Protein AF-A0A4Y2GD33-F1 (afdb_monomer)

Mean predicted aligned error: 12.91 Å

Structure (mmCIF, N/CA/C/O backbone):
data_AF-A0A4Y2GD33-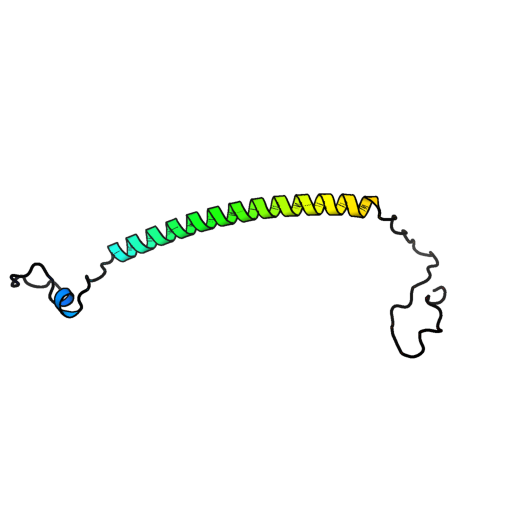F1
#
_entry.id   AF-A0A4Y2GD33-F1
#
loop_
_atom_site.group_PDB
_atom_site.id
_atom_site.type_symbol
_atom_site.label_atom_id
_atom_site.label_alt_id
_atom_site.label_comp_id
_atom_site.label_asym_id
_atom_site.label_entity_id
_atom_site.label_seq_id
_atom_site.pdbx_PDB_ins_code
_atom_site.Cartn_x
_atom_site.Cartn_y
_atom_site.Cartn_z
_atom_site.occupancy
_atom_site.B_iso_or_equiv
_atom_site.auth_seq_id
_atom_site.auth_comp_id
_atom_site.auth_asym_id
_atom_site.auth_atom_id
_atom_site.pdbx_PDB_model_num
ATOM 1 N N . MET A 1 1 ? -38.253 0.777 39.486 1.00 37.16 1 MET A N 1
ATOM 2 C CA . MET A 1 1 ? -38.482 0.173 40.817 1.00 37.16 1 MET A CA 1
ATOM 3 C C . MET A 1 1 ? -37.590 0.910 41.807 1.00 37.16 1 MET A C 1
ATOM 5 O O . MET A 1 1 ? -36.380 0.779 41.701 1.00 37.16 1 MET A O 1
ATOM 9 N N . ASN A 1 2 ? -38.157 1.760 42.670 1.00 40.03 2 ASN A N 1
ATOM 10 C CA . ASN A 1 2 ? -37.393 2.541 43.655 1.00 40.03 2 ASN A CA 1
ATOM 11 C C . ASN A 1 2 ? -37.067 1.675 44.885 1.00 40.03 2 ASN A C 1
ATOM 13 O O . ASN A 1 2 ? -38.008 1.163 45.496 1.00 40.03 2 ASN A O 1
ATOM 17 N N . PRO A 1 3 ? -35.794 1.512 45.291 1.00 50.47 3 PRO A N 1
ATOM 18 C CA . PRO A 1 3 ? -35.468 0.802 46.518 1.00 50.47 3 PRO A CA 1
ATOM 19 C C . PRO A 1 3 ? -35.588 1.740 47.734 1.00 50.47 3 PRO A C 1
ATOM 21 O O . PRO A 1 3 ? -34.939 2.778 47.820 1.00 50.47 3 PRO A O 1
ATOM 24 N N . ASN A 1 4 ? -36.470 1.354 48.657 1.00 56.78 4 ASN A N 1
ATOM 25 C CA . ASN A 1 4 ? -36.832 2.010 49.922 1.00 56.78 4 ASN A CA 1
ATOM 26 C C . ASN A 1 4 ? -35.623 2.124 50.899 1.00 56.78 4 ASN A C 1
ATOM 28 O O . ASN A 1 4 ? -34.796 1.206 50.926 1.00 56.78 4 ASN A O 1
ATOM 32 N N . PRO A 1 5 ? -35.500 3.170 51.750 1.00 52.19 5 PRO A N 1
ATOM 33 C CA . PRO A 1 5 ? -34.283 3.478 52.491 1.00 52.19 5 PRO A CA 1
ATOM 34 C C . PRO A 1 5 ? -34.339 2.894 53.910 1.00 52.19 5 PRO A C 1
ATOM 36 O O . PRO A 1 5 ? -34.872 3.516 54.823 1.00 52.19 5 PRO A O 1
ATOM 39 N N . ARG A 1 6 ? -33.792 1.691 54.125 1.00 54.81 6 ARG A N 1
ATOM 40 C CA . ARG A 1 6 ? -33.562 1.152 55.487 1.00 54.81 6 ARG A CA 1
ATOM 41 C C . ARG A 1 6 ? -32.234 0.401 55.656 1.00 54.81 6 ARG A C 1
ATOM 43 O O . ARG A 1 6 ? -32.140 -0.483 56.501 1.00 54.81 6 ARG A O 1
ATOM 50 N N . SER A 1 7 ? -31.195 0.751 54.894 1.00 58.69 7 SER A N 1
ATOM 51 C CA . SER A 1 7 ? -29.855 0.179 55.097 1.00 58.69 7 SER A CA 1
ATOM 52 C C . SER A 1 7 ? -28.896 1.179 55.745 1.00 58.69 7 SER A C 1
ATOM 54 O O . SER A 1 7 ? -28.791 2.321 55.309 1.00 58.69 7 SER A O 1
ATOM 56 N N . ARG A 1 8 ? -28.176 0.724 56.780 1.00 64.69 8 ARG A N 1
ATOM 57 C CA . ARG A 1 8 ? -27.115 1.463 57.493 1.00 64.69 8 ARG A CA 1
ATOM 58 C C . ARG A 1 8 ? -25.779 1.451 56.716 1.00 64.69 8 ARG A C 1
ATOM 60 O O . ARG A 1 8 ? -24.817 2.088 57.135 1.00 64.69 8 ARG A O 1
ATOM 67 N N . SER A 1 9 ? -25.710 0.722 55.596 1.00 63.09 9 SER A N 1
ATOM 68 C CA . SER A 1 9 ? -24.546 0.628 54.709 1.00 63.09 9 SER A CA 1
ATOM 69 C C . SER A 1 9 ? -24.634 1.625 53.553 1.00 63.09 9 SER A C 1
ATOM 71 O O . SER A 1 9 ? -25.690 1.794 52.953 1.00 63.09 9 SER A O 1
ATOM 73 N N . LYS A 1 10 ? -23.495 2.211 53.160 1.00 78.88 10 LYS A N 1
ATOM 74 C CA . LYS A 1 10 ? -23.370 3.061 51.954 1.00 78.88 10 LYS A CA 1
ATOM 75 C C . LYS A 1 10 ? -23.530 2.294 50.626 1.00 78.88 10 LYS A C 1
ATOM 77 O O . LYS A 1 10 ? -23.441 2.897 49.565 1.00 78.88 10 LYS A O 1
ATOM 82 N N . TRP A 1 11 ? -23.711 0.979 50.702 1.00 79.75 11 TRP A N 1
ATOM 83 C CA . TRP A 1 11 ? -23.659 0.041 49.584 1.00 79.75 11 TRP A CA 1
ATOM 84 C C . TRP A 1 11 ? -25.047 -0.491 49.253 1.00 79.75 11 TRP A C 1
ATOM 86 O O . TRP A 1 11 ? -25.828 -0.785 50.168 1.00 79.75 11 TRP A O 1
ATOM 96 N N . LEU A 1 12 ? -25.332 -0.650 47.960 1.00 83.69 12 LEU A N 1
ATOM 97 C CA . LEU A 1 12 ? -26.577 -1.256 47.487 1.00 83.69 12 LEU A CA 1
ATOM 98 C C . LEU A 1 12 ? -26.549 -2.783 47.701 1.00 83.69 12 LEU A C 1
ATOM 100 O O . LEU A 1 12 ? -25.496 -3.398 47.540 1.00 83.69 12 LEU A O 1
ATOM 104 N N . PRO A 1 13 ? -27.691 -3.439 47.992 1.00 87.25 13 PRO A N 1
ATOM 105 C CA . PRO A 1 13 ? -27.737 -4.892 48.196 1.00 87.25 13 PRO A CA 1
ATOM 106 C C . PRO A 1 13 ? -27.146 -5.716 47.040 1.00 87.25 13 PRO A C 1
ATOM 108 O O . PRO A 1 13 ? -26.459 -6.704 47.279 1.00 87.25 13 PRO A O 1
ATOM 111 N N . PHE A 1 14 ? -27.360 -5.288 45.790 1.00 84.62 14 PHE A N 1
ATOM 112 C CA . PHE A 1 14 ? -26.739 -5.904 44.611 1.00 84.62 14 PHE A CA 1
ATOM 113 C C . PHE A 1 14 ? -25.208 -5.772 44.622 1.00 84.62 14 PHE A C 1
ATOM 115 O O . PHE A 1 14 ? -24.509 -6.738 44.327 1.00 84.62 14 PHE A O 1
ATOM 122 N N . GLU A 1 15 ? -24.687 -4.595 44.982 1.00 88.94 15 GLU A N 1
ATOM 123 C CA . GLU A 1 15 ? -23.241 -4.352 45.048 1.00 88.94 15 GLU A CA 1
ATOM 124 C C . GLU A 1 15 ? -22.588 -5.223 46.121 1.00 88.94 15 GLU A C 1
ATOM 126 O O . GLU A 1 15 ? -21.485 -5.714 45.916 1.00 88.94 15 GLU A O 1
ATOM 131 N N . LEU A 1 16 ? -23.278 -5.462 47.240 1.00 87.50 16 LEU A N 1
ATOM 132 C CA . LEU A 1 16 ? -22.793 -6.342 48.302 1.00 87.50 16 LEU A CA 1
ATOM 133 C C . LEU A 1 16 ? -22.778 -7.821 47.875 1.00 87.50 16 LEU A C 1
ATOM 135 O O . LEU A 1 16 ? -21.892 -8.566 48.279 1.00 87.50 16 LEU A O 1
ATOM 139 N N . LEU A 1 17 ? -23.767 -8.241 47.079 1.00 89.88 17 LEU A N 1
ATOM 140 C CA . LEU A 1 17 ? -23.918 -9.627 46.630 1.00 89.88 17 LEU A CA 1
ATOM 141 C C . LEU A 1 17 ? -22.947 -9.987 45.499 1.00 89.88 17 LEU A C 1
ATOM 143 O O . LEU A 1 17 ? -22.393 -11.080 45.489 1.00 89.88 17 LEU A O 1
ATOM 147 N N . ILE A 1 18 ? -22.777 -9.085 44.531 1.00 91.25 18 ILE A N 1
ATOM 148 C CA . ILE A 1 18 ? -22.016 -9.346 43.300 1.00 91.25 18 ILE A CA 1
ATOM 149 C C . ILE A 1 18 ? -20.614 -8.720 43.354 1.00 91.25 18 ILE A C 1
ATOM 151 O O . ILE A 1 18 ? -19.717 -9.157 42.639 1.00 91.25 18 ILE A O 1
ATOM 155 N N . GLY A 1 19 ? -20.398 -7.706 44.197 1.00 89.75 19 GLY A N 1
ATOM 156 C CA . GLY A 1 19 ? -19.104 -7.031 44.347 1.00 89.75 19 GLY A CA 1
ATOM 157 C C . GLY A 1 19 ? -18.784 -5.999 43.259 1.00 89.75 19 GLY A C 1
ATOM 158 O O . GLY A 1 19 ? -17.673 -5.477 43.230 1.00 89.75 19 GLY A O 1
ATOM 159 N N . ILE A 1 20 ? -19.732 -5.684 42.367 1.00 87.62 20 ILE A N 1
ATOM 160 C CA . ILE A 1 20 ? -19.565 -4.692 41.292 1.00 87.62 20 ILE A CA 1
ATOM 161 C C . ILE A 1 20 ? -20.676 -3.641 41.332 1.00 87.62 20 ILE A C 1
ATOM 163 O O . ILE A 1 20 ? -21.819 -3.945 41.682 1.00 87.62 20 ILE A O 1
ATOM 167 N N . LYS A 1 21 ? -20.358 -2.408 40.919 1.00 85.38 21 LYS A N 1
ATOM 168 C CA . LYS A 1 21 ? -21.375 -1.375 40.680 1.00 85.38 21 LYS A CA 1
ATOM 169 C C . LYS A 1 21 ? -22.197 -1.722 39.443 1.00 85.38 21 LYS A C 1
ATOM 171 O O . LYS A 1 21 ? -21.645 -2.151 38.429 1.00 85.38 21 LYS A O 1
ATOM 176 N N . MET A 1 22 ? -23.512 -1.517 39.509 1.00 84.12 22 MET A N 1
ATOM 177 C CA . MET A 1 22 ? -24.362 -1.649 38.323 1.00 84.12 22 MET A CA 1
ATOM 178 C C . MET A 1 22 ? -23.972 -0.593 37.293 1.00 84.12 22 MET A C 1
ATOM 180 O O . MET A 1 22 ? -23.937 0.594 37.617 1.00 84.12 22 MET A O 1
ATOM 184 N N . ARG A 1 23 ? -23.739 -1.023 36.050 1.00 85.50 23 ARG A N 1
ATOM 185 C CA . ARG A 1 23 ? -23.559 -0.096 34.930 1.00 85.50 23 ARG A CA 1
ATOM 186 C C . ARG A 1 23 ? -24.848 0.678 34.701 1.00 85.50 23 ARG A C 1
ATOM 188 O O . ARG A 1 23 ? -25.918 0.085 34.551 1.00 85.50 23 ARG A O 1
ATOM 195 N N . ASN A 1 24 ? -24.733 1.995 34.672 1.00 85.50 24 ASN A N 1
ATOM 196 C CA . ASN A 1 24 ? -25.828 2.883 34.322 1.00 85.50 24 ASN A CA 1
ATOM 197 C C . ASN A 1 24 ? -25.769 3.230 32.816 1.00 85.50 24 ASN A C 1
ATOM 199 O O . ASN A 1 24 ? -24.823 2.879 32.108 1.00 85.50 24 ASN A O 1
ATOM 203 N N . LYS A 1 25 ? -26.811 3.890 32.300 1.00 89.38 25 LYS A N 1
ATOM 204 C CA . LYS A 1 25 ? -26.877 4.268 30.877 1.00 89.38 25 LYS A CA 1
ATOM 205 C C . LYS A 1 25 ? -25.809 5.296 30.484 1.00 89.38 25 LYS A C 1
ATOM 207 O O . LYS A 1 25 ? -25.358 5.274 29.343 1.00 89.38 25 LYS A O 1
ATOM 212 N N . GLU A 1 26 ? -25.396 6.155 31.414 1.00 91.06 26 GLU A N 1
ATOM 213 C CA . GLU A 1 26 ? -24.349 7.151 31.178 1.00 91.06 26 GLU A CA 1
ATOM 214 C C . GLU A 1 26 ? -22.969 6.495 31.064 1.00 91.06 26 GLU A C 1
ATOM 216 O O . GLU A 1 26 ? -22.206 6.871 30.185 1.00 91.06 26 GLU A O 1
ATOM 221 N N . ASP A 1 27 ? -22.673 5.452 31.846 1.00 90.00 27 ASP A N 1
ATOM 222 C CA . ASP A 1 27 ? -21.417 4.695 31.755 1.00 90.00 27 ASP A CA 1
ATOM 223 C C . ASP A 1 27 ? -21.252 4.086 30.354 1.00 90.00 27 ASP A C 1
ATOM 225 O O . ASP A 1 27 ? -20.170 4.123 29.774 1.00 90.00 27 ASP A O 1
ATOM 229 N N . ILE A 1 28 ? -22.346 3.561 29.788 1.00 91.12 28 ILE A N 1
ATOM 230 C CA . ILE A 1 28 ? -22.371 3.016 28.422 1.00 91.12 28 ILE A CA 1
ATOM 231 C C . ILE A 1 28 ? -22.174 4.139 27.398 1.00 91.12 28 ILE A C 1
ATOM 233 O O . ILE A 1 28 ? -21.423 3.977 26.439 1.00 91.12 28 ILE A O 1
ATOM 237 N N . ARG A 1 29 ? -22.824 5.291 27.597 1.00 94.69 29 ARG A N 1
ATOM 238 C CA . ARG A 1 29 ? -22.692 6.447 26.704 1.00 94.69 29 ARG A CA 1
ATOM 239 C C . ARG A 1 29 ? -21.266 6.998 26.692 1.00 94.69 29 ARG A C 1
ATOM 241 O O . ARG A 1 29 ? -20.735 7.255 25.619 1.00 94.69 29 ARG A O 1
ATOM 248 N N . IL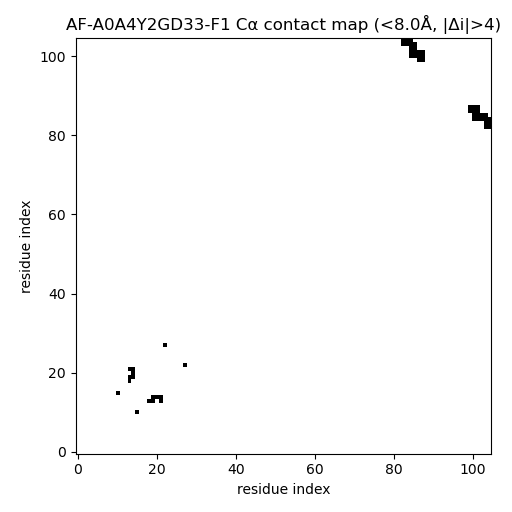E A 1 30 ? -20.650 7.139 27.864 1.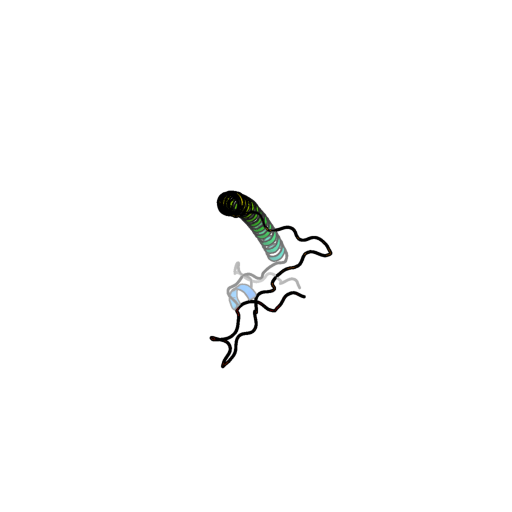00 94.81 30 ILE A N 1
ATOM 249 C CA . ILE A 1 30 ? -19.259 7.580 28.020 1.00 94.81 30 ILE A CA 1
ATOM 250 C C . ILE A 1 30 ? -18.318 6.569 27.367 1.00 94.81 30 ILE A C 1
ATOM 252 O O . ILE A 1 30 ? -17.419 6.960 26.632 1.00 94.81 30 ILE A O 1
ATOM 256 N N . GLN A 1 31 ? -18.546 5.270 27.579 1.00 95.12 31 GLN A N 1
ATOM 257 C CA . GLN A 1 31 ? -17.746 4.231 26.938 1.00 95.12 31 GLN A CA 1
ATOM 258 C C . GLN A 1 31 ? -17.819 4.315 25.408 1.00 95.12 31 GLN A C 1
ATOM 260 O O . GLN A 1 31 ? -16.790 4.200 24.752 1.00 95.12 31 GLN A O 1
ATOM 265 N N . ASN A 1 32 ? -19.008 4.529 24.843 1.00 96.25 32 ASN A N 1
ATOM 266 C CA . ASN A 1 32 ? -19.173 4.661 23.397 1.00 96.25 32 ASN A CA 1
ATOM 267 C C . ASN A 1 32 ? -18.462 5.903 22.850 1.00 96.25 32 ASN A C 1
ATOM 269 O O . ASN A 1 32 ? -17.785 5.787 21.838 1.00 96.25 32 ASN A O 1
ATOM 273 N N . LEU A 1 33 ? -18.563 7.046 23.539 1.00 97.06 33 LEU A N 1
ATOM 274 C CA . LEU A 1 33 ? -17.861 8.277 23.153 1.00 97.06 33 LEU A CA 1
ATOM 275 C C . LEU A 1 33 ? -16.339 8.083 23.146 1.00 97.06 33 LEU A C 1
ATOM 277 O O . LEU A 1 33 ? -15.681 8.449 22.182 1.00 97.06 33 LEU A O 1
ATOM 281 N N . LEU A 1 34 ? -15.791 7.446 24.185 1.00 97.44 34 LEU A N 1
ATOM 282 C CA . LEU A 1 34 ? -14.359 7.136 24.250 1.00 97.44 34 LEU A CA 1
ATOM 283 C C . LEU A 1 34 ? -13.931 6.169 23.141 1.00 97.44 34 LEU A C 1
ATOM 285 O O . LEU A 1 34 ? -12.841 6.294 22.592 1.00 97.44 34 LEU A O 1
ATOM 289 N N . LEU A 1 35 ? -14.764 5.172 22.831 1.00 97.75 35 LEU A N 1
ATOM 290 C CA . LEU A 1 35 ? -14.488 4.237 21.742 1.00 97.75 35 LEU A CA 1
ATOM 291 C C . LEU A 1 35 ? -14.482 4.942 20.387 1.00 97.75 35 LEU A C 1
ATOM 293 O O . LEU A 1 35 ? -13.591 4.669 19.593 1.00 97.75 35 LEU A O 1
ATOM 297 N N . GLU A 1 36 ? -15.441 5.831 20.146 1.00 98.00 36 GLU A N 1
ATOM 298 C CA . GLU A 1 36 ? -15.535 6.618 18.917 1.00 98.00 36 GLU A CA 1
ATOM 299 C C . GLU A 1 36 ? -14.284 7.485 18.727 1.00 98.00 36 GLU A C 1
ATOM 301 O O . GLU A 1 36 ? -13.595 7.328 17.720 1.00 98.00 36 GLU A O 1
ATOM 306 N N . GLU A 1 37 ? -13.895 8.257 19.744 1.00 97.81 37 GLU A N 1
ATOM 307 C CA . GLU A 1 37 ? -12.672 9.074 19.736 1.00 97.81 37 GLU A CA 1
ATOM 308 C C . GLU A 1 37 ? -11.418 8.228 19.447 1.00 97.81 37 GLU A C 1
ATOM 310 O O . GLU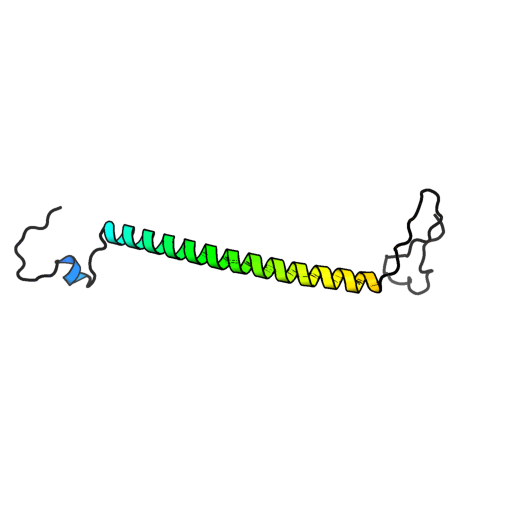 A 1 37 ? -10.664 8.507 18.517 1.00 97.81 37 GLU A O 1
ATOM 315 N N . MET A 1 38 ? -11.240 7.106 20.158 1.00 97.88 38 MET A N 1
ATOM 316 C CA . MET A 1 38 ? -10.107 6.204 19.915 1.00 97.88 38 MET A CA 1
ATOM 317 C C . MET A 1 38 ? -10.109 5.617 18.496 1.00 97.88 38 MET A C 1
ATOM 319 O O . MET A 1 38 ? -9.043 5.365 17.928 1.00 97.88 38 MET A O 1
ATOM 323 N N . THR A 1 39 ? -11.286 5.342 17.926 1.00 98.00 39 THR A N 1
ATOM 324 C CA . THR A 1 39 ? -11.379 4.838 16.551 1.00 98.00 39 THR A CA 1
ATOM 325 C C . THR A 1 39 ? -11.055 5.906 15.517 1.00 98.00 39 THR A C 1
ATOM 327 O O . THR A 1 39 ? -10.391 5.583 14.531 1.00 98.00 39 THR A O 1
ATOM 330 N N . GLU A 1 40 ? -11.464 7.153 15.748 1.00 98.19 40 GLU A N 1
ATOM 331 C CA . GLU A 1 40 ? -11.158 8.291 14.879 1.00 98.19 40 GLU A CA 1
ATOM 332 C C . GLU A 1 40 ? -9.652 8.575 14.858 1.00 98.19 40 GLU A C 1
ATOM 334 O O . GLU A 1 40 ? -9.052 8.587 13.778 1.00 98.19 40 GLU A O 1
ATOM 339 N N . ASP A 1 41 ? -9.018 8.660 16.030 1.00 98.12 41 ASP A N 1
ATOM 340 C CA . ASP A 1 41 ? -7.569 8.862 16.166 1.00 98.12 41 ASP A CA 1
ATOM 341 C C . ASP A 1 41 ? -6.770 7.767 15.447 1.00 98.12 41 ASP A C 1
ATOM 343 O O . ASP A 1 41 ? -5.806 8.012 14.709 1.00 98.12 41 ASP A O 1
ATOM 347 N N . LEU A 1 42 ? -7.184 6.512 15.641 1.00 98.00 42 LEU A N 1
ATOM 348 C CA . LEU A 1 42 ? -6.546 5.368 15.006 1.00 98.00 42 LEU A CA 1
ATOM 349 C C . LEU A 1 42 ? -6.726 5.404 13.486 1.00 98.00 42 LEU A C 1
ATOM 351 O O . LEU A 1 42 ? -5.791 5.073 12.748 1.00 98.00 42 LEU A O 1
ATOM 355 N N . GLN A 1 43 ? -7.904 5.799 13.006 1.00 98.31 43 GLN A N 1
ATOM 356 C CA . GLN A 1 43 ? -8.170 5.932 11.581 1.00 98.31 43 GLN A CA 1
ATOM 357 C C . GLN A 1 43 ? -7.302 7.027 10.954 1.00 98.31 43 GLN A C 1
ATOM 359 O O . GLN A 1 43 ? -6.701 6.781 9.903 1.00 98.31 43 GLN A O 1
ATOM 364 N N . GLU A 1 44 ? -7.173 8.184 11.605 1.00 98.31 44 GLU A N 1
ATOM 365 C CA . GLU A 1 44 ? -6.318 9.277 11.140 1.00 98.31 44 GLU A CA 1
ATOM 366 C C . GLU A 1 44 ? -4.854 8.829 11.055 1.00 98.31 44 GLU A C 1
ATOM 368 O O . GLU A 1 44 ? -4.220 8.947 9.999 1.00 98.31 44 GLU A O 1
ATOM 373 N N . HIS A 1 45 ? -4.329 8.214 12.118 1.00 98.19 45 HIS A N 1
ATOM 374 C CA . HIS A 1 45 ? -2.954 7.719 12.134 1.00 98.19 45 HIS A CA 1
ATOM 375 C C . HIS A 1 45 ? -2.711 6.668 11.040 1.00 98.19 45 HIS A C 1
ATOM 377 O O . HIS A 1 45 ? -1.675 6.667 10.366 1.00 98.19 45 HIS A O 1
ATOM 383 N N . GLN A 1 46 ? -3.660 5.753 10.827 1.00 98.50 46 GLN A N 1
ATOM 384 C CA . GLN A 1 46 ? -3.565 4.783 9.737 1.00 98.50 46 GLN A CA 1
ATOM 385 C C . GLN A 1 46 ? -3.567 5.456 8.366 1.00 98.50 46 GLN A C 1
ATOM 387 O O . GLN A 1 46 ? -2.853 5.011 7.465 1.00 98.50 46 GLN A O 1
ATOM 392 N N . GLU A 1 47 ? -4.368 6.500 8.174 1.00 98.56 47 GLU A N 1
ATOM 393 C CA . GLU A 1 47 ? -4.428 7.207 6.903 1.00 98.56 47 GLU A CA 1
ATOM 394 C C . GLU A 1 47 ? -3.128 7.962 6.610 1.00 98.56 47 GLU A C 1
ATOM 396 O O . GLU A 1 47 ? -2.633 7.899 5.481 1.00 98.56 47 GLU A O 1
ATOM 401 N N . LEU A 1 48 ? -2.526 8.589 7.623 1.00 98.38 48 LEU A N 1
ATOM 402 C CA . LEU A 1 48 ? -1.202 9.205 7.523 1.00 98.38 48 LEU A CA 1
ATOM 403 C C . LEU A 1 48 ? -0.138 8.175 7.122 1.00 98.38 48 LEU A C 1
ATOM 405 O O . LEU A 1 48 ? 0.546 8.355 6.112 1.00 98.38 48 LEU A O 1
ATOM 409 N N . LEU A 1 49 ? -0.078 7.035 7.820 1.00 98.50 49 LEU A N 1
ATOM 410 C CA . LEU A 1 49 ? 0.845 5.947 7.479 1.00 98.50 49 LEU A CA 1
ATOM 411 C C . LEU A 1 49 ? 0.644 5.433 6.047 1.00 98.50 49 LEU A C 1
ATOM 413 O O . LEU A 1 49 ? 1.615 5.175 5.334 1.00 98.50 49 LEU A O 1
ATOM 417 N N . ARG A 1 50 ? -0.610 5.278 5.600 1.00 98.62 50 ARG A N 1
ATOM 418 C CA . ARG A 1 50 ? -0.919 4.836 4.231 1.00 98.62 50 ARG A CA 1
ATOM 419 C C . ARG A 1 50 ? -0.465 5.860 3.194 1.00 98.62 50 ARG A C 1
ATOM 421 O O . ARG A 1 50 ? 0.068 5.458 2.159 1.00 98.62 50 ARG A O 1
ATOM 428 N N . LYS A 1 51 ? -0.660 7.157 3.453 1.00 98.56 51 LYS A N 1
ATOM 429 C CA . LYS A 1 51 ? -0.210 8.244 2.567 1.00 98.56 51 LYS A CA 1
ATOM 430 C C . LYS A 1 51 ? 1.312 8.235 2.424 1.00 98.56 51 LYS A C 1
ATOM 432 O O . LYS A 1 51 ? 1.810 8.253 1.297 1.00 98.56 51 LYS A O 1
ATOM 437 N N . ASP A 1 52 ? 2.033 8.101 3.531 1.00 98.50 52 ASP A N 1
ATOM 438 C CA . ASP A 1 52 ? 3.497 8.050 3.522 1.00 98.50 52 ASP A CA 1
ATOM 439 C C . ASP A 1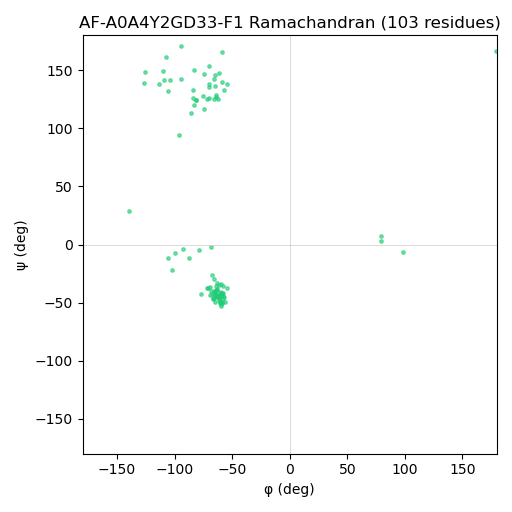 52 ? 4.030 6.794 2.832 1.00 98.50 52 ASP A C 1
ATOM 441 O O . ASP A 1 52 ? 4.889 6.874 1.949 1.00 98.50 52 ASP A O 1
ATOM 445 N N . ALA A 1 53 ? 3.473 5.625 3.159 1.00 98.56 53 ALA A N 1
ATOM 446 C CA . ALA A 1 53 ? 3.838 4.372 2.509 1.00 98.56 53 ALA A CA 1
ATOM 447 C C . ALA A 1 53 ? 3.604 4.438 0.994 1.00 98.56 53 ALA A C 1
ATOM 449 O O . ALA A 1 53 ? 4.475 4.047 0.214 1.00 98.56 53 ALA A O 1
ATOM 450 N N . LYS A 1 54 ? 2.461 4.988 0.564 1.00 98.62 54 LYS A N 1
ATOM 451 C CA . LYS A 1 54 ? 2.144 5.179 -0.854 1.00 98.62 54 LYS A CA 1
ATOM 452 C C . LYS A 1 54 ? 3.189 6.056 -1.541 1.00 98.62 54 LYS A C 1
ATOM 454 O O . LYS A 1 54 ? 3.730 5.645 -2.566 1.00 98.62 54 LYS A O 1
ATOM 459 N N . LYS A 1 55 ? 3.525 7.211 -0.961 1.00 98.50 55 LYS A N 1
ATOM 460 C CA . LYS A 1 55 ? 4.533 8.130 -1.511 1.00 98.50 55 LYS A CA 1
ATOM 461 C C . LYS A 1 55 ? 5.905 7.461 -1.645 1.00 98.50 55 LYS A C 1
ATOM 463 O O . LYS A 1 55 ? 6.573 7.608 -2.671 1.00 98.50 55 LYS A O 1
ATOM 468 N N . ASN A 1 56 ? 6.313 6.688 -0.642 1.00 98.38 56 ASN A N 1
ATOM 469 C CA . ASN A 1 56 ? 7.588 5.971 -0.661 1.00 98.38 56 ASN A CA 1
ATOM 470 C C . ASN A 1 56 ? 7.617 4.893 -1.751 1.00 98.38 56 ASN A C 1
ATOM 472 O O . ASN A 1 56 ? 8.571 4.819 -2.529 1.00 98.38 56 ASN A O 1
ATOM 476 N N . ILE A 1 57 ? 6.551 4.096 -1.859 1.00 98.44 57 ILE A N 1
ATOM 477 C CA . ILE A 1 57 ? 6.422 3.067 -2.896 1.00 98.44 57 ILE A CA 1
ATOM 478 C C . ILE A 1 57 ? 6.437 3.703 -4.288 1.00 98.44 57 ILE A C 1
ATOM 480 O O . ILE A 1 57 ? 7.158 3.224 -5.161 1.00 98.44 57 ILE A O 1
ATOM 484 N N . GLU A 1 58 ? 5.688 4.785 -4.505 1.00 98.56 58 GLU A N 1
ATOM 485 C CA . GLU A 1 58 ? 5.669 5.508 -5.783 1.00 98.56 58 GLU A CA 1
ATOM 486 C C . GLU A 1 58 ? 7.060 6.027 -6.160 1.00 98.56 58 GLU A C 1
ATOM 488 O O . GLU A 1 58 ? 7.493 5.869 -7.306 1.00 98.56 58 GLU A O 1
ATOM 493 N N . THR A 1 59 ? 7.797 6.570 -5.188 1.00 98.31 59 THR A N 1
ATOM 494 C CA . THR A 1 59 ? 9.171 7.049 -5.388 1.00 98.31 59 THR A CA 1
ATOM 495 C C . THR A 1 59 ? 10.074 5.907 -5.856 1.00 98.31 59 THR A C 1
ATOM 497 O O . THR A 1 59 ? 10.657 5.994 -6.941 1.00 98.31 59 THR A O 1
ATOM 500 N N . ILE A 1 60 ? 10.090 4.787 -5.125 1.00 98.06 60 ILE A N 1
ATOM 501 C CA . ILE A 1 60 ? 10.883 3.594 -5.461 1.00 98.06 60 ILE A CA 1
ATOM 502 C C . ILE A 1 60 ? 10.480 3.028 -6.829 1.00 98.06 60 ILE A C 1
ATOM 504 O O . ILE A 1 60 ? 11.334 2.692 -7.651 1.00 98.06 60 ILE A O 1
ATOM 508 N N . GLN A 1 61 ? 9.182 2.937 -7.126 1.00 98.00 61 GLN A N 1
ATOM 509 C CA . GLN A 1 61 ? 8.705 2.448 -8.420 1.00 98.00 61 GLN A CA 1
ATOM 510 C C . GLN A 1 61 ? 9.150 3.352 -9.573 1.00 98.00 61 GLN A C 1
ATOM 512 O O . GLN A 1 61 ? 9.518 2.852 -10.641 1.00 98.00 61 GLN A O 1
ATOM 517 N N . SER A 1 62 ? 9.149 4.671 -9.369 1.00 97.50 62 SER A N 1
ATOM 518 C CA . SER A 1 62 ? 9.604 5.633 -10.373 1.00 97.50 62 SER A CA 1
ATOM 519 C C . SER A 1 62 ? 11.100 5.474 -10.674 1.00 97.50 62 SER A C 1
ATOM 521 O O . SER A 1 62 ? 11.503 5.468 -11.841 1.00 97.50 62 SER A O 1
ATOM 523 N N . GLU A 1 63 ? 11.921 5.262 -9.646 1.00 97.00 63 GLU A N 1
ATOM 524 C CA . GLU A 1 63 ? 13.361 5.034 -9.770 1.00 97.00 63 GLU A CA 1
ATOM 525 C C . GLU A 1 63 ? 13.668 3.682 -10.412 1.00 97.00 63 GLU A C 1
ATOM 527 O O . GLU A 1 63 ? 14.475 3.599 -11.344 1.00 97.00 63 GLU A O 1
ATOM 532 N N . ASN A 1 64 ? 12.959 2.632 -9.997 1.00 96.12 64 ASN A N 1
ATOM 533 C CA . ASN A 1 64 ? 13.056 1.305 -10.595 1.00 96.12 64 ASN A CA 1
ATOM 534 C C . ASN A 1 64 ? 12.690 1.342 -12.081 1.00 96.12 64 ASN A C 1
ATOM 536 O O . ASN A 1 64 ? 13.401 0.771 -12.911 1.00 96.12 64 ASN A O 1
ATOM 540 N N . ARG A 1 65 ? 11.629 2.072 -12.447 1.00 95.19 65 ARG A N 1
ATOM 541 C CA . ARG A 1 65 ? 11.232 2.276 -13.846 1.00 95.19 65 ARG A CA 1
ATOM 542 C C . ARG A 1 65 ? 12.331 2.985 -14.634 1.00 95.19 65 ARG A C 1
ATOM 544 O O . ARG A 1 65 ? 12.680 2.516 -15.717 1.00 95.19 65 ARG A O 1
ATOM 551 N N . LYS A 1 66 ? 12.896 4.079 -14.110 1.00 95.00 66 LYS A N 1
ATOM 552 C CA . LYS A 1 66 ? 14.011 4.803 -14.754 1.00 95.00 66 LYS A CA 1
ATOM 553 C C . LYS A 1 66 ? 15.216 3.885 -14.964 1.00 95.00 66 LYS A C 1
ATOM 555 O O . LYS A 1 66 ? 15.758 3.823 -16.066 1.00 95.00 66 LYS A O 1
ATOM 560 N N . THR A 1 67 ? 15.591 3.128 -13.938 1.00 94.69 67 THR A N 1
ATOM 561 C CA . THR A 1 67 ? 16.756 2.233 -13.958 1.00 94.69 67 THR A CA 1
ATOM 562 C C . THR A 1 67 ? 16.573 1.071 -14.930 1.00 94.69 67 THR A C 1
ATOM 564 O O . THR A 1 67 ? 17.463 0.795 -15.736 1.00 94.69 67 THR A O 1
ATOM 567 N N . CYS A 1 68 ? 15.406 0.423 -14.907 1.00 90.75 68 CYS A N 1
ATOM 568 C CA . CYS A 1 68 ? 15.059 -0.646 -15.839 1.00 90.75 68 CYS A CA 1
ATOM 569 C C . CYS A 1 68 ? 15.070 -0.127 -17.282 1.00 90.75 68 CYS A C 1
ATOM 571 O O . CYS A 1 68 ? 15.767 -0.675 -18.136 1.00 90.75 68 CYS A O 1
ATOM 573 N N . ASN A 1 69 ? 14.387 0.993 -17.540 1.00 93.25 69 ASN A N 1
ATOM 574 C CA . ASN A 1 69 ? 14.312 1.583 -18.875 1.00 93.25 69 ASN A CA 1
ATOM 575 C C . ASN A 1 69 ? 15.679 2.035 -19.403 1.00 93.25 69 ASN A C 1
ATOM 577 O O . ASN A 1 69 ? 15.920 1.899 -20.598 1.00 93.25 69 ASN A O 1
ATOM 581 N N . LYS A 1 70 ? 16.597 2.494 -18.539 1.00 92.50 70 LYS A N 1
ATOM 582 C CA . LYS A 1 70 ? 17.962 2.886 -18.935 1.00 92.50 70 LYS A CA 1
ATOM 583 C C . LYS A 1 70 ? 18.736 1.745 -19.605 1.00 92.50 70 LYS A C 1
ATOM 585 O O . LYS A 1 70 ? 19.523 2.001 -20.509 1.00 92.50 70 LYS A O 1
ATOM 590 N N . LYS A 1 71 ? 18.531 0.498 -19.164 1.00 85.56 71 LYS A N 1
ATOM 591 C CA . LYS A 1 71 ? 19.212 -0.694 -19.708 1.00 85.56 71 LYS A CA 1
ATOM 592 C C . LYS A 1 71 ? 18.353 -1.481 -20.706 1.00 85.56 71 LYS A C 1
ATOM 594 O O . LYS A 1 71 ? 18.843 -2.432 -21.316 1.00 85.56 71 LYS A O 1
ATOM 599 N N . ARG A 1 72 ? 17.076 -1.123 -20.874 1.00 90.88 72 ARG A N 1
ATOM 600 C CA . ARG A 1 72 ? 16.125 -1.867 -21.708 1.00 90.88 72 ARG A CA 1
ATOM 601 C C . ARG A 1 72 ? 16.254 -1.458 -23.174 1.00 90.88 72 ARG A C 1
ATOM 603 O O . ARG A 1 72 ? 16.114 -0.287 -23.515 1.00 90.88 72 ARG A O 1
ATOM 610 N N . LYS A 1 73 ? 16.448 -2.436 -24.062 1.00 90.31 73 LYS A N 1
ATOM 611 C CA . LYS A 1 73 ? 16.317 -2.217 -25.511 1.00 90.31 73 LYS A CA 1
ATOM 612 C C . LYS A 1 73 ? 14.860 -1.885 -25.850 1.00 90.31 73 LYS A C 1
ATOM 614 O O . LYS A 1 73 ? 13.945 -2.451 -25.249 1.00 90.31 73 LYS A O 1
ATOM 619 N N . LYS A 1 74 ? 14.637 -0.970 -26.801 1.00 88.38 74 LYS A N 1
ATOM 620 C CA . LYS A 1 74 ? 13.286 -0.696 -27.314 1.00 88.38 74 LYS A CA 1
ATOM 621 C C . LYS A 1 74 ? 12.693 -1.985 -27.888 1.00 88.38 74 LYS A C 1
ATOM 623 O O . LYS A 1 74 ? 13.412 -2.774 -28.499 1.00 88.38 74 LYS A O 1
ATOM 628 N N . ALA A 1 75 ? 11.403 -2.201 -27.644 1.00 88.94 75 ALA A N 1
ATOM 629 C CA . ALA A 1 75 ? 10.689 -3.315 -28.249 1.00 88.94 75 ALA A CA 1
ATOM 630 C C . ALA A 1 75 ? 10.632 -3.113 -29.767 1.00 88.94 75 ALA A C 1
ATOM 632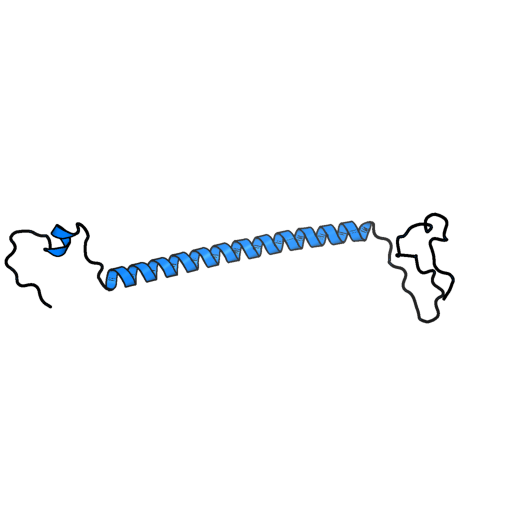 O O . ALA A 1 75 ? 10.557 -1.975 -30.231 1.00 88.94 75 ALA A O 1
ATOM 633 N N . SER A 1 76 ? 10.682 -4.210 -30.520 1.00 90.00 76 SER A N 1
ATOM 634 C CA . SER A 1 76 ? 10.451 -4.148 -31.959 1.00 90.00 76 SER A CA 1
ATOM 635 C C . SER A 1 76 ? 8.969 -3.881 -32.197 1.00 90.00 76 SER A C 1
ATOM 637 O O . SER A 1 76 ? 8.124 -4.612 -31.681 1.00 90.00 76 SER A O 1
ATOM 639 N N . GLU A 1 77 ? 8.660 -2.831 -32.945 1.00 93.31 77 GLU A N 1
ATOM 640 C CA . GLU A 1 77 ? 7.303 -2.563 -33.412 1.00 93.31 77 GLU A CA 1
ATOM 641 C C . GLU A 1 77 ? 7.070 -3.371 -34.689 1.00 93.31 77 GLU A C 1
ATOM 643 O O . GLU A 1 77 ? 7.926 -3.380 -35.573 1.00 93.31 77 GLU A O 1
ATOM 648 N N . TYR A 1 78 ? 5.936 -4.066 -34.769 1.00 90.81 78 TYR A N 1
ATOM 649 C CA . TYR A 1 78 ? 5.571 -4.890 -35.919 1.00 90.81 78 TYR A CA 1
ATOM 650 C C . TYR A 1 78 ? 4.360 -4.287 -36.623 1.00 90.81 78 TYR A C 1
ATOM 652 O O . TYR A 1 78 ? 3.411 -3.838 -35.974 1.00 90.81 78 TYR A O 1
ATOM 660 N N . LYS A 1 79 ? 4.385 -4.286 -37.952 1.00 93.75 79 LYS A N 1
ATOM 661 C CA . LYS A 1 79 ? 3.297 -3.833 -38.816 1.00 93.75 79 LYS A CA 1
ATOM 662 C C . LYS A 1 79 ? 2.619 -5.022 -39.488 1.00 93.75 79 LYS A C 1
ATOM 664 O O . LYS A 1 79 ? 3.148 -6.130 -39.564 1.00 93.75 79 LYS A O 1
ATOM 669 N N . LYS A 1 80 ? 1.405 -4.789 -39.987 1.00 91.06 80 LYS A N 1
ATOM 670 C CA . LYS A 1 80 ? 0.678 -5.798 -40.761 1.00 91.06 80 LYS A CA 1
ATOM 671 C C . LYS A 1 80 ? 1.467 -6.119 -42.036 1.00 91.06 80 LYS A C 1
ATOM 673 O O . LYS A 1 80 ? 1.748 -5.212 -42.811 1.00 91.06 80 LYS A O 1
ATOM 678 N N . GLY A 1 81 ? 1.764 -7.401 -42.245 1.00 88.94 81 GLY A N 1
ATOM 679 C CA . GLY A 1 81 ? 2.565 -7.888 -43.373 1.00 88.94 81 GLY A CA 1
ATOM 680 C C . GLY A 1 81 ? 4.037 -8.153 -43.039 1.00 88.94 81 GLY A C 1
ATOM 681 O O . GLY A 1 81 ? 4.739 -8.707 -43.880 1.00 88.94 81 GLY A O 1
ATOM 682 N N . ASP A 1 82 ? 4.500 -7.817 -41.830 1.00 90.06 82 ASP A N 1
ATOM 683 C CA . ASP A 1 82 ? 5.860 -8.147 -41.401 1.00 90.06 82 ASP A CA 1
ATOM 684 C C . ASP A 1 82 ? 6.004 -9.658 -41.167 1.00 90.06 82 ASP A C 1
ATOM 686 O O . ASP A 1 82 ? 5.275 -10.256 -40.372 1.00 90.06 82 ASP A O 1
ATOM 690 N N . LEU A 1 83 ? 6.992 -10.269 -41.825 1.00 88.12 83 LEU A N 1
ATOM 691 C CA . LEU A 1 83 ? 7.386 -11.654 -41.578 1.00 88.12 83 LEU A CA 1
ATOM 692 C C . LEU A 1 83 ? 8.157 -11.740 -40.260 1.00 88.12 83 LEU A C 1
ATOM 694 O O . LEU A 1 83 ? 9.250 -11.186 -40.122 1.00 88.12 83 LEU A O 1
ATOM 698 N N . VAL A 1 84 ? 7.604 -12.468 -39.291 1.00 86.81 84 VAL A N 1
ATOM 699 C CA . VAL A 1 84 ? 8.199 -12.627 -37.961 1.00 86.81 84 VAL A CA 1
ATOM 700 C C . VAL A 1 84 ? 8.341 -14.095 -37.587 1.00 86.81 84 VAL A C 1
ATOM 702 O O . VAL A 1 84 ? 7.455 -14.913 -37.821 1.00 86.81 84 VAL A O 1
ATOM 705 N N .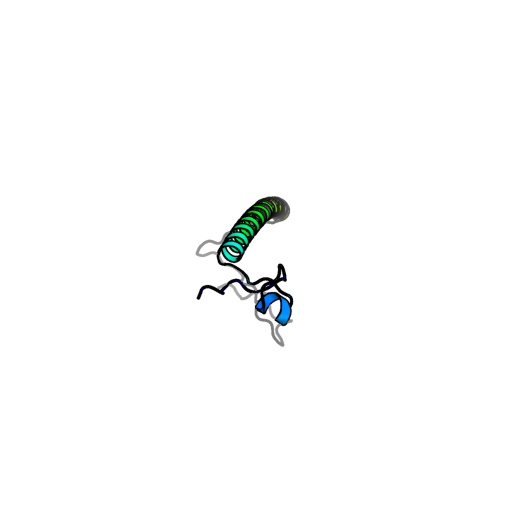 ALA A 1 85 ? 9.467 -14.438 -36.964 1.00 87.50 85 ALA A N 1
ATOM 706 C CA . ALA A 1 85 ? 9.698 -15.779 -36.445 1.00 87.50 85 ALA A CA 1
ATOM 707 C C . ALA A 1 85 ? 9.109 -15.901 -35.032 1.00 87.50 85 ALA A C 1
ATOM 709 O O . ALA A 1 85 ? 9.601 -15.286 -34.083 1.00 87.50 85 ALA A O 1
ATOM 710 N N . MET A 1 86 ? 8.070 -16.719 -34.867 1.00 86.69 86 MET A N 1
ATOM 711 C CA . MET A 1 86 ? 7.480 -16.980 -33.552 1.00 86.69 86 MET A CA 1
ATOM 712 C C . MET A 1 86 ? 8.286 -18.038 -32.800 1.00 86.69 86 MET A C 1
ATOM 714 O O . MET A 1 86 ? 8.501 -19.147 -33.289 1.00 86.69 86 MET A O 1
ATOM 718 N N . GLN A 1 87 ? 8.740 -17.715 -31.591 1.00 88.62 87 GLN A N 1
ATOM 719 C CA . GLN A 1 87 ? 9.448 -18.675 -30.750 1.00 88.62 87 GLN A CA 1
ATOM 720 C C . GLN A 1 87 ? 8.490 -19.758 -30.244 1.00 88.62 87 GLN A C 1
ATOM 722 O O . GLN A 1 87 ? 7.388 -19.461 -29.786 1.00 88.62 87 GLN A O 1
ATOM 727 N N . ARG A 1 88 ? 8.922 -21.020 -30.290 1.00 87.81 88 ARG A N 1
ATOM 728 C CA . ARG A 1 88 ? 8.183 -22.120 -29.667 1.00 87.81 88 ARG A CA 1
ATOM 729 C C . ARG A 1 88 ? 8.176 -21.945 -28.149 1.00 87.81 88 ARG A C 1
ATOM 731 O O . ARG A 1 88 ? 9.236 -21.863 -27.535 1.00 87.81 88 ARG A O 1
ATOM 738 N N . THR A 1 89 ? 6.984 -21.931 -27.562 1.00 88.12 89 THR A N 1
ATOM 739 C CA . THR A 1 89 ? 6.765 -21.840 -26.107 1.00 88.12 89 THR A CA 1
ATOM 740 C C . THR A 1 89 ? 6.328 -23.165 -25.482 1.00 88.12 89 THR A C 1
ATOM 742 O O . THR A 1 89 ? 6.335 -23.298 -24.263 1.00 88.12 89 THR A O 1
ATOM 745 N N . GLN A 1 90 ? 5.960 -24.158 -26.297 1.00 83.81 90 GLN A N 1
ATOM 746 C CA . GLN A 1 90 ? 5.595 -25.490 -25.818 1.00 83.81 90 GLN A CA 1
ATOM 747 C C . GLN A 1 90 ? 6.844 -26.279 -25.410 1.00 83.81 90 GLN A C 1
ATOM 749 O O . GLN A 1 90 ? 7.784 -26.427 -26.194 1.00 83.81 90 GLN A O 1
ATOM 754 N N . PHE A 1 91 ? 6.820 -26.818 -24.192 1.00 79.62 91 PHE A N 1
ATOM 755 C CA . PHE A 1 91 ? 7.857 -27.6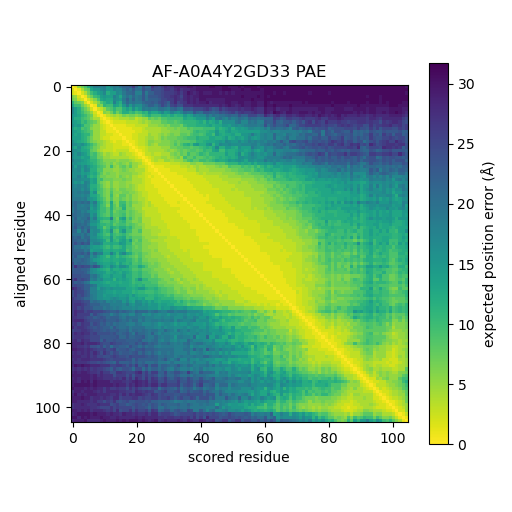93 -23.651 1.00 79.62 91 PHE A CA 1
ATOM 756 C C . PHE A 1 91 ? 7.372 -29.147 -23.660 1.00 79.62 91 PHE A C 1
ATOM 758 O O . PHE A 1 91 ? 6.202 -29.414 -23.402 1.00 79.62 91 PHE A O 1
ATOM 765 N N . GLY A 1 92 ? 8.259 -30.093 -23.974 1.00 82.50 92 GLY A N 1
ATOM 766 C CA . GLY A 1 92 ? 7.886 -31.497 -24.144 1.00 82.50 92 GLY A CA 1
ATOM 767 C C . GLY A 1 92 ? 9.053 -32.407 -24.528 1.00 82.50 92 GLY A C 1
ATOM 768 O O . GLY A 1 92 ? 10.140 -31.947 -24.898 1.00 82.50 92 GLY A O 1
ATOM 769 N N . VAL A 1 93 ? 8.823 -33.717 -24.428 1.00 82.38 93 VAL A N 1
ATOM 770 C CA . VAL A 1 93 ? 9.808 -34.758 -24.760 1.00 82.38 93 VAL A CA 1
ATOM 771 C C . VAL A 1 93 ? 10.120 -34.714 -26.263 1.00 82.38 93 VAL A C 1
ATOM 773 O O . VAL A 1 93 ? 9.229 -34.542 -27.088 1.00 82.38 93 VAL A O 1
ATOM 776 N N . GLY A 1 94 ? 11.400 -34.814 -26.634 1.00 81.12 94 GLY A N 1
ATOM 777 C CA . GLY A 1 94 ? 11.839 -34.771 -28.038 1.00 81.12 94 GLY A CA 1
ATOM 778 C C . GLY A 1 94 ? 11.927 -33.371 -28.671 1.00 81.12 94 GLY A C 1
ATOM 779 O O . GLY A 1 94 ? 12.269 -33.260 -29.846 1.00 81.12 94 GLY A O 1
ATOM 780 N N . LEU A 1 95 ? 11.672 -32.288 -27.921 1.00 82.00 95 LEU A N 1
ATOM 781 C CA . LEU A 1 95 ? 11.740 -30.915 -28.452 1.00 82.00 95 LEU A CA 1
ATOM 782 C C . LEU A 1 95 ? 13.133 -30.268 -28.378 1.00 82.00 95 LEU A C 1
ATOM 784 O O . LEU A 1 95 ? 13.352 -29.254 -29.033 1.00 82.00 95 LEU A O 1
ATOM 788 N N . LYS A 1 96 ? 14.096 -30.861 -27.654 1.00 82.25 96 LYS A N 1
ATOM 789 C CA . LYS A 1 96 ? 15.467 -30.319 -27.513 1.00 82.25 96 LYS A CA 1
ATOM 790 C C . LYS A 1 96 ? 16.209 -30.164 -28.847 1.00 82.25 96 LYS A C 1
ATOM 792 O O . LYS A 1 96 ? 17.000 -29.242 -28.987 1.00 82.25 96 LYS A O 1
ATOM 797 N N . LEU A 1 97 ? 15.959 -31.065 -29.799 1.00 86.19 97 LEU A N 1
ATOM 798 C CA . LEU A 1 97 ? 16.602 -31.064 -31.120 1.00 86.19 97 LEU A CA 1
ATOM 799 C C . LEU A 1 97 ? 15.792 -30.308 -32.181 1.00 86.19 97 LEU A C 1
ATOM 801 O O . LEU A 1 97 ? 16.229 -30.188 -33.323 1.00 86.19 97 LEU A O 1
ATOM 805 N N . ARG A 1 98 ? 14.592 -29.817 -31.843 1.00 84.50 98 ARG A N 1
ATOM 806 C CA . ARG A 1 98 ? 13.749 -29.111 -32.808 1.00 84.50 98 ARG A CA 1
ATOM 807 C C . ARG A 1 98 ? 14.155 -27.635 -32.920 1.00 84.50 98 ARG A C 1
ATOM 809 O O . ARG A 1 98 ? 14.567 -27.045 -31.922 1.00 84.50 98 ARG A O 1
ATOM 816 N N . PRO A 1 99 ? 13.966 -27.000 -34.096 1.00 86.69 99 PRO A N 1
ATOM 817 C CA . PRO A 1 99 ? 14.202 -25.569 -34.252 1.00 86.69 99 PRO A CA 1
ATOM 818 C C . PRO A 1 99 ? 13.422 -24.744 -33.226 1.00 86.69 99 PRO A C 1
ATOM 820 O O . PRO A 1 99 ? 12.246 -25.019 -32.954 1.00 86.69 99 PRO A O 1
ATOM 823 N N . LYS A 1 100 ? 14.090 -23.728 -32.671 1.00 87.06 100 LYS A N 1
ATOM 824 C CA . LYS A 1 100 ? 13.565 -22.865 -31.600 1.00 87.06 100 LYS A CA 1
ATOM 825 C C . LYS A 1 100 ? 12.399 -21.983 -32.055 1.00 87.06 100 LYS A C 1
ATOM 827 O O . LYS A 1 100 ? 11.572 -21.588 -31.238 1.00 87.06 100 LYS A O 1
ATOM 832 N N . PHE A 1 101 ? 12.339 -21.674 -33.344 1.00 88.94 101 PHE A N 1
ATOM 833 C CA . PHE A 1 101 ? 11.293 -20.860 -33.947 1.00 88.94 101 PHE A CA 1
ATOM 834 C C . PHE A 1 101 ? 10.400 -21.722 -34.840 1.00 88.94 101 PHE A C 1
ATOM 836 O O . PHE A 1 101 ? 10.838 -22.731 -35.398 1.00 88.94 101 PHE A O 1
ATOM 843 N N . LEU A 1 102 ? 9.133 -21.334 -34.932 1.00 84.50 102 LEU A N 1
ATOM 844 C CA . LEU A 1 102 ? 8.218 -21.805 -35.961 1.00 84.50 102 LEU A CA 1
ATOM 845 C C . LEU A 1 102 ? 8.646 -21.205 -37.310 1.00 84.50 102 LEU A C 1
ATOM 847 O O . LEU A 1 102 ? 9.318 -20.171 -37.340 1.00 84.50 102 LEU A O 1
ATOM 851 N N . GLY A 1 103 ? 8.317 -21.887 -38.410 1.00 77.19 103 GLY A N 1
ATOM 852 C CA . GLY A 1 103 ? 8.596 -21.374 -39.753 1.00 77.19 103 GLY A CA 1
ATOM 853 C C . GLY A 1 103 ? 7.915 -20.019 -40.000 1.00 77.19 103 GLY A C 1
ATOM 854 O O . GLY A 1 103 ? 7.044 -19.637 -39.215 1.00 77.19 103 GLY A O 1
ATOM 855 N N . PRO A 1 104 ? 8.313 -19.287 -41.054 1.00 70.69 104 PRO A N 1
ATOM 856 C CA . PRO A 1 104 ? 7.639 -18.047 -41.427 1.00 70.69 104 PRO A CA 1
ATOM 857 C C . PRO A 1 104 ? 6.148 -18.326 -41.672 1.00 70.69 104 PRO A C 1
ATOM 859 O O . PRO A 1 104 ? 5.812 -19.322 -42.315 1.00 70.69 104 PRO A O 1
ATOM 862 N N . ILE A 1 105 ? 5.289 -17.483 -41.096 1.00 60.09 105 ILE A N 1
ATOM 863 C CA . ILE A 1 105 ? 3.823 -17.546 -41.207 1.00 60.09 105 ILE A CA 1
ATOM 864 C C . ILE A 1 105 ? 3.373 -16.523 -42.243 1.00 60.09 105 ILE A C 1
ATOM 866 O O . ILE A 1 105 ? 3.962 -15.416 -42.234 1.00 60.09 105 ILE A O 1
#

pLDDT: mean 87.67, std 12.8, range [37.16, 98.62]

Radius of gyration: 37.23 Å; Cα contacts (8 Å, |Δi|>4): 27; chains: 1; bounding box: 58×44×101 Å

Sequence (105 aa):
MNPNPRSRSKWLPFELLIGIKMRNKEDIRIQNLLLEEMTEDLQEHQELLRKDAKKNIETIQSENRKTCNKKRKKASEYKKGDLVAMQRTQFGVGLKLRPKFLGPI

Secondary structure (DSSP, 8-state):
-PPPS--SSSS-HHHHHHSSPPPPHHHHHHHHHHHHHHHHHHHHHHHHHHHHHHHHHHHHHHHHHHHHHHHPPPPPP--TT----PBP----TT-TTS-SBPPP-
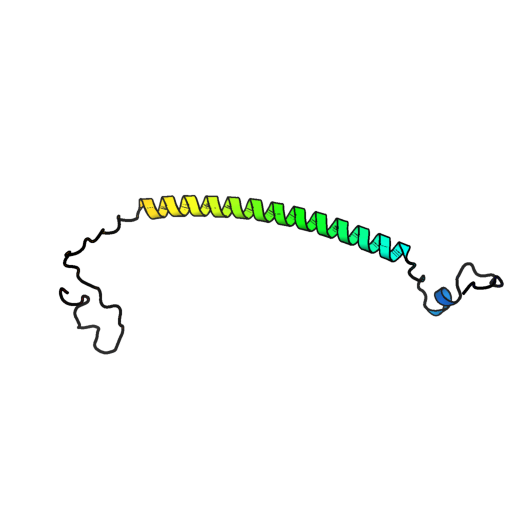
Organism: Araneus ventricosus (NCBI:txid182803)

Foldseek 3Di:
DDDDDDDPDPDDPVCVVPVDDDDDPVNVVVVVVVVVVVVVVVVVVVVVVVVVVVVVVVVVVVVVVVVCVVPDDDDDDDDPPDFDWAADPDDDPPCPPPDRTDPTD

Solvent-accessible surface area (backbone atoms only — not comparable to full-atom values): 6817 Å² total; per-residue (Å²): 136,87,84,78,94,83,70,98,57,99,64,54,74,65,34,72,74,71,71,49,82,81,86,52,74,63,60,54,50,53,51,50,52,54,49,49,53,54,50,51,55,50,50,51,53,49,50,52,52,50,53,53,51,50,53,52,50,51,52,53,51,52,51,50,50,52,57,52,56,74,74,51,76,81,78,86,85,82,60,94,88,65,79,57,72,48,68,67,81,83,83,63,91,84,48,86,84,48,76,64,48,48,72,82,111